Protein AF-A0A1G2BN58-F1 (afdb_monomer_lite)

Organism: NCBI:txid1798549

InterPro domains:
  IPR036866 Ribonuclease Z/Hydroxyacylglutathione hydrolase-like [G3DSA:3.60.15.10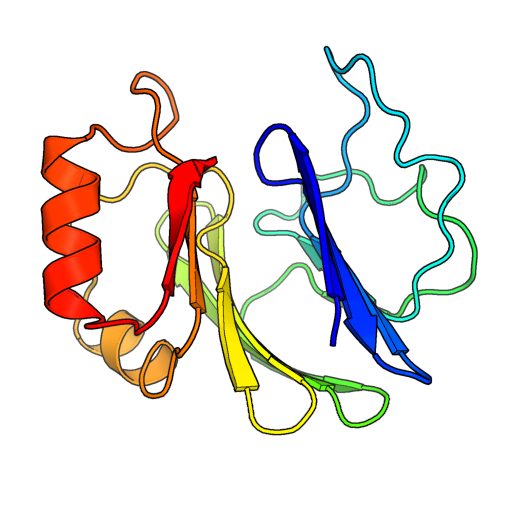] (1-148)
  IPR036866 Ribonuclease Z/Hydroxyacylglutathione hydrolase-like [SSF56281] (1-148)

pLDDT: mean 93.01, std 6.77, range [65.06, 98.75]

Radius of gyration: 13.99 Å; chains: 1; bounding box: 34×32×32 Å

Secondary structure (DSSP, 8-state):
-EEEEEETTEEEEE-SS-EEEES---TT-SS--TT-EEEEEE-SSTTS--TTSEEEEEEE-SSEEEEETTEEEEEEEETTEEEEEEEETTEEEEE-TTS--S---HHHHHHHTTEEEEEE-BSSTTSBPHHHHHHHHHHH--SEEEE-

Sequence (148 aa):
MQISWFGYSAFRIQNDGTTVITDPSDAGMNFSISKHQADIVVCSTSDISTDPIGGKPFIITTPGEYEVKSVFVHGIRSNASTIYLITVDDIGIAFMGHAKFSELSEKQLEVMEGADILLMPVGGGSASSAKDAVRIINQIEPRIVVPS

Structure (mmCIF, N/CA/C/O backbone):
data_AF-A0A1G2BN58-F1
#
_entry.id   AF-A0A1G2BN58-F1
#
loop_
_atom_site.group_PDB
_atom_site.id
_atom_site.type_symbol
_atom_site.label_atom_id
_atom_site.label_alt_id
_atom_site.label_comp_id
_atom_site.label_asym_id
_atom_site.label_entity_id
_atom_site.label_seq_id
_atom_site.pdbx_PDB_ins_code
_atom_site.Cartn_x
_atom_site.Cartn_y
_atom_site.Cartn_z
_atom_site.occupancy
_atom_site.B_iso_or_equiv
_atom_site.auth_seq_id
_atom_site.auth_comp_id
_atom_site.auth_asym_id
_atom_site.auth_atom_id
_atom_site.pdbx_PDB_model_num
ATOM 1 N N . MET A 1 1 ? -14.106 -7.451 5.974 1.00 91.44 1 MET A N 1
ATOM 2 C CA . MET A 1 1 ? -13.161 -6.698 5.122 1.00 91.44 1 MET A CA 1
ATOM 3 C C . MET A 1 1 ? -13.476 -6.873 3.633 1.00 91.44 1 MET A C 1
ATOM 5 O O . MET A 1 1 ? -13.716 -7.992 3.195 1.00 91.44 1 MET A O 1
ATOM 9 N N . GLN A 1 2 ? -13.457 -5.784 2.860 1.00 94.94 2 GLN A N 1
ATOM 10 C CA . GLN A 1 2 ? -13.614 -5.738 1.402 1.00 94.94 2 GLN A CA 1
ATOM 11 C C . GLN A 1 2 ? -12.503 -4.873 0.789 1.00 94.94 2 GLN A C 1
ATOM 13 O O . GLN A 1 2 ? -12.272 -3.756 1.245 1.00 94.94 2 GLN A O 1
ATOM 18 N N . ILE A 1 3 ? -11.864 -5.357 -0.281 1.00 96.12 3 ILE A N 1
ATOM 19 C CA . ILE A 1 3 ? -10.882 -4.596 -1.067 1.00 96.12 3 ILE A CA 1
ATOM 20 C C . ILE A 1 3 ? -11.482 -4.305 -2.446 1.00 96.12 3 ILE A C 1
ATOM 22 O O . ILE A 1 3 ? -11.959 -5.209 -3.128 1.00 96.12 3 ILE A O 1
ATOM 26 N N . SER A 1 4 ? -11.504 -3.034 -2.842 1.00 94.38 4 SER A N 1
ATOM 27 C CA . SER A 1 4 ? -11.930 -2.568 -4.168 1.00 94.38 4 SER A CA 1
ATOM 28 C C . SER A 1 4 ? -10.735 -1.942 -4.877 1.00 94.38 4 SER A C 1
ATOM 30 O O . SER A 1 4 ? -10.076 -1.085 -4.296 1.00 94.38 4 SER A O 1
ATOM 32 N N . TRP A 1 5 ? -10.464 -2.344 -6.116 1.00 93.06 5 TRP A N 1
ATOM 33 C CA . TRP A 1 5 ? -9.404 -1.760 -6.936 1.00 93.06 5 TRP A CA 1
ATOM 34 C C . TRP A 1 5 ? -10.006 -0.764 -7.926 1.00 93.06 5 TRP A C 1
ATOM 36 O O . TRP A 1 5 ? -10.929 -1.114 -8.662 1.00 93.06 5 TRP A O 1
ATOM 46 N N . PHE A 1 6 ? -9.504 0.470 -7.926 1.00 90.88 6 PHE A N 1
ATOM 47 C CA . PHE A 1 6 ? -9.921 1.513 -8.868 1.00 90.88 6 PHE A CA 1
ATOM 48 C C . PHE A 1 6 ? -8.959 1.651 -10.048 1.00 90.88 6 PHE A C 1
ATOM 50 O O . PHE A 1 6 ? -9.341 2.215 -11.071 1.00 90.88 6 PHE A O 1
ATOM 57 N N . GLY A 1 7 ? -7.773 1.047 -9.928 1.00 88.94 7 GLY A N 1
ATOM 58 C CA . GLY A 1 7 ? -6.737 0.976 -10.945 1.00 88.94 7 GLY A CA 1
ATOM 59 C C . GLY A 1 7 ? -5.432 1.650 -10.514 1.00 88.94 7 GLY A C 1
ATOM 60 O O . GLY A 1 7 ? -5.403 2.392 -9.533 1.00 88.94 7 GLY A O 1
ATOM 61 N N . TYR A 1 8 ? -4.329 1.342 -11.204 1.00 90.00 8 TYR A N 1
ATOM 62 C CA . TYR A 1 8 ? -2.973 1.652 -10.724 1.00 90.00 8 TYR A CA 1
ATOM 63 C C . TYR A 1 8 ? -2.806 1.219 -9.253 1.00 90.00 8 TYR A C 1
ATOM 65 O O . TYR A 1 8 ? -3.271 0.148 -8.872 1.00 90.00 8 TYR A O 1
ATOM 73 N N . SER A 1 9 ? -2.201 2.051 -8.405 1.00 92.75 9 SER A N 1
ATOM 74 C CA . SER A 1 9 ? -2.051 1.804 -6.970 1.00 92.75 9 SER A CA 1
ATOM 75 C C . SER A 1 9 ? -3.254 2.260 -6.125 1.00 92.75 9 SER A C 1
ATOM 77 O O . SER A 1 9 ? -3.164 2.264 -4.894 1.00 92.75 9 SER A O 1
ATOM 79 N N . ALA A 1 10 ? -4.387 2.607 -6.751 1.00 94.19 10 ALA A N 1
ATOM 80 C CA . ALA A 1 10 ? -5.573 3.094 -6.058 1.00 94.19 10 ALA A CA 1
ATOM 81 C C . ALA A 1 10 ? -6.491 1.953 -5.595 1.00 94.19 10 ALA A C 1
ATOM 83 O O . ALA A 1 10 ? -7.191 1.310 -6.391 1.00 94.19 10 ALA A O 1
ATOM 84 N N . PHE A 1 11 ? -6.535 1.732 -4.283 1.00 95.69 11 PHE A N 1
ATOM 85 C CA . PHE A 1 11 ? -7.397 0.746 -3.640 1.00 95.69 11 PHE A CA 1
ATOM 86 C C . PHE A 1 11 ? -8.242 1.391 -2.553 1.00 95.69 11 PHE A C 1
ATOM 88 O O . PHE A 1 11 ? -7.822 2.341 -1.901 1.00 95.69 11 PHE A O 1
ATOM 95 N N . ARG A 1 12 ? -9.419 0.819 -2.307 1.00 96.06 12 ARG A N 1
ATOM 96 C CA . ARG A 1 12 ? -10.181 1.040 -1.079 1.00 96.06 12 ARG A CA 1
ATOM 97 C C . ARG A 1 12 ? -10.265 -0.250 -0.293 1.00 96.06 12 ARG A C 1
ATOM 99 O O . ARG A 1 12 ? -10.804 -1.237 -0.791 1.00 96.06 12 ARG A O 1
ATOM 106 N N . ILE A 1 13 ? -9.793 -0.198 0.941 1.00 97.44 13 ILE A N 1
ATOM 107 C CA . ILE A 1 13 ? -9.863 -1.273 1.923 1.00 97.44 13 ILE A CA 1
ATOM 108 C C . ILE A 1 13 ? -10.896 -0.841 2.960 1.00 97.44 13 ILE A C 1
ATOM 110 O O . ILE A 1 13 ? -10.773 0.227 3.556 1.00 97.44 13 ILE A O 1
ATOM 114 N N . GLN A 1 14 ? -11.944 -1.636 3.136 1.00 95.19 14 GLN A N 1
ATOM 115 C CA . GLN A 1 14 ? -13.074 -1.284 3.986 1.00 95.19 14 GLN A CA 1
ATOM 116 C C . GLN A 1 14 ? -13.409 -2.426 4.947 1.00 95.19 14 GLN A C 1
ATOM 118 O O . GLN A 1 14 ? -13.526 -3.583 4.534 1.00 95.19 14 GLN A O 1
ATOM 123 N N . ASN A 1 15 ? -13.607 -2.099 6.219 1.00 92.19 15 ASN A N 1
ATOM 124 C CA . ASN A 1 15 ? -14.307 -2.949 7.180 1.00 92.19 15 ASN A CA 1
ATOM 125 C C . ASN A 1 15 ? -15.601 -2.254 7.647 1.00 92.19 15 ASN A C 1
ATOM 127 O O . ASN A 1 15 ? -15.997 -1.229 7.088 1.00 92.19 15 ASN A O 1
ATOM 131 N N . ASP A 1 16 ? -16.276 -2.816 8.649 1.00 86.00 16 ASP A N 1
ATOM 132 C CA . ASP A 1 16 ? -17.601 -2.358 9.088 1.00 86.00 16 ASP A CA 1
ATOM 133 C C . ASP A 1 16 ? -17.618 -0.922 9.662 1.00 86.00 16 ASP A C 1
ATOM 135 O O . ASP A 1 16 ? -18.697 -0.358 9.848 1.00 86.00 16 ASP A O 1
ATOM 139 N N . GLY A 1 17 ? -16.458 -0.294 9.909 1.00 87.00 17 GLY A N 1
ATOM 140 C CA . GLY A 1 17 ? -16.381 1.049 10.503 1.00 87.00 17 GLY A CA 1
ATOM 141 C C . GLY A 1 17 ? -15.270 1.972 9.992 1.00 87.00 17 GLY A C 1
ATOM 142 O O . GLY A 1 17 ? -15.297 3.160 10.321 1.00 87.00 17 GLY A O 1
ATOM 143 N N . THR A 1 18 ? -14.328 1.464 9.195 1.00 95.25 18 THR A N 1
ATOM 144 C CA . THR A 1 18 ? -13.152 2.205 8.731 1.00 95.25 18 THR A CA 1
ATOM 145 C C . THR A 1 18 ? -12.899 1.959 7.246 1.00 95.25 18 THR A C 1
ATOM 147 O O . THR A 1 18 ? -12.927 0.828 6.756 1.00 95.25 18 THR A O 1
ATOM 150 N N . THR A 1 19 ? -12.627 3.041 6.520 1.00 96.94 19 THR A N 1
ATOM 151 C CA . THR A 1 19 ? -12.252 3.028 5.105 1.00 96.94 19 THR A CA 1
ATOM 152 C C . THR A 1 19 ? -10.855 3.613 4.917 1.00 96.94 19 THR A C 1
ATOM 154 O O . THR A 1 19 ? -10.620 4.785 5.217 1.00 96.94 19 THR A O 1
ATOM 157 N N . VAL A 1 20 ? -9.949 2.807 4.363 1.00 98.00 20 VAL A N 1
ATOM 158 C CA . VAL A 1 20 ? -8.611 3.215 3.921 1.00 98.00 20 VAL A CA 1
ATOM 159 C C . VAL A 1 20 ? -8.614 3.348 2.404 1.00 98.00 20 VAL A C 1
ATOM 161 O O . VAL A 1 20 ? -9.092 2.448 1.712 1.00 98.00 20 VAL A O 1
ATOM 164 N N . ILE A 1 21 ? -8.067 4.442 1.881 1.00 97.56 21 ILE A N 1
ATOM 165 C CA . ILE A 1 21 ? -7.795 4.606 0.450 1.00 97.56 21 ILE A CA 1
ATOM 166 C C . ILE A 1 21 ? -6.291 4.741 0.225 1.00 97.56 21 ILE A C 1
ATOM 168 O O . ILE A 1 21 ? -5.633 5.519 0.910 1.00 97.56 21 ILE A O 1
ATOM 172 N N . THR A 1 22 ? -5.748 3.997 -0.735 1.00 97.38 22 THR A N 1
ATOM 173 C CA . THR A 1 22 ? -4.347 4.114 -1.155 1.00 97.38 22 THR A CA 1
ATOM 174 C C . THR A 1 22 ? -4.234 4.928 -2.439 1.00 97.38 22 THR A C 1
ATOM 176 O O . THR A 1 22 ? -5.139 4.857 -3.266 1.00 97.38 22 THR A O 1
ATOM 179 N N . ASP A 1 23 ? -3.149 5.691 -2.596 1.00 95.06 23 ASP A N 1
ATOM 180 C CA . ASP A 1 23 ? -2.755 6.433 -3.809 1.00 95.06 23 ASP A CA 1
ATOM 181 C C . ASP A 1 23 ? -3.929 6.957 -4.665 1.00 95.06 23 ASP A C 1
ATOM 183 O O . ASP A 1 23 ? -4.109 6.530 -5.811 1.00 95.06 23 ASP A O 1
ATOM 187 N N . PRO A 1 24 ? -4.776 7.854 -4.131 1.00 93.88 24 PRO A N 1
ATOM 188 C CA . PRO A 1 24 ? -5.968 8.286 -4.842 1.00 93.88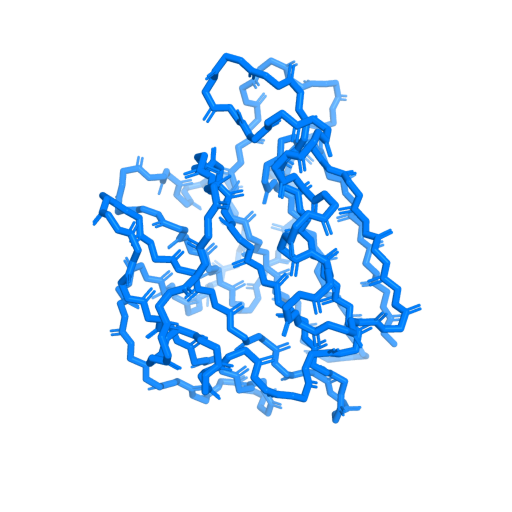 24 PRO A CA 1
ATOM 189 C C . PRO A 1 24 ? -5.630 8.973 -6.172 1.00 93.88 24 PRO A C 1
ATOM 191 O O . PRO A 1 24 ? -4.886 9.949 -6.218 1.00 93.88 24 PRO A O 1
ATOM 194 N N . SER A 1 25 ? -6.210 8.474 -7.266 1.00 85.06 25 SER A N 1
ATOM 195 C CA . SER A 1 25 ? -6.060 9.057 -8.600 1.00 85.06 25 SER A CA 1
ATOM 196 C C . SER A 1 25 ? -7.263 8.729 -9.483 1.00 85.06 25 SER A C 1
ATOM 198 O O . SER A 1 25 ? -7.705 7.586 -9.540 1.00 85.06 25 SER A O 1
ATOM 200 N N . ASP A 1 26 ? -7.760 9.737 -10.203 1.00 75.25 26 ASP A N 1
ATOM 201 C CA . ASP A 1 26 ? -8.759 9.584 -11.273 1.00 75.25 26 ASP A CA 1
ATOM 202 C C . ASP A 1 26 ? -8.109 9.586 -12.675 1.00 75.25 26 ASP A C 1
ATOM 204 O O . ASP A 1 26 ? -8.786 9.437 -13.696 1.00 75.25 26 ASP A O 1
ATOM 208 N N . ALA A 1 27 ? -6.790 9.801 -12.763 1.00 69.06 27 ALA A N 1
ATOM 209 C CA . ALA A 1 27 ? -6.117 10.053 -14.031 1.00 69.06 27 ALA A CA 1
ATOM 210 C C . ALA A 1 27 ? -6.121 8.809 -14.934 1.00 69.06 27 ALA A C 1
ATOM 212 O O . ALA A 1 27 ? -5.517 7.791 -14.613 1.00 69.06 27 ALA A O 1
ATOM 213 N N . GLY A 1 28 ? -6.777 8.909 -16.097 1.00 65.06 28 GLY A N 1
ATOM 214 C CA . GLY A 1 28 ? -6.810 7.836 -17.099 1.00 65.06 28 GLY A CA 1
ATOM 215 C C . GLY A 1 28 ? -7.717 6.650 -16.747 1.00 65.06 28 GLY A C 1
ATOM 216 O O . GLY A 1 28 ? -7.603 5.602 -17.380 1.00 65.06 28 GLY A O 1
ATOM 217 N N . MET A 1 29 ? -8.608 6.800 -15.758 1.00 68.81 29 MET A N 1
ATOM 218 C CA . MET A 1 29 ? -9.439 5.716 -15.224 1.00 68.81 29 MET A CA 1
ATOM 219 C C . MET A 1 29 ? -10.908 5.859 -15.658 1.00 68.81 29 MET A C 1
ATOM 221 O O . MET A 1 29 ? -11.445 6.962 -15.722 1.00 68.81 29 MET A O 1
ATOM 225 N N . ASN A 1 30 ? -11.593 4.734 -15.903 1.00 68.50 30 ASN A N 1
ATOM 226 C CA . ASN A 1 30 ? -13.053 4.706 -16.121 1.00 68.50 30 ASN A CA 1
ATOM 227 C C . ASN A 1 30 ? -13.855 4.655 -14.804 1.00 68.50 30 ASN A C 1
ATOM 229 O O . ASN A 1 30 ? -15.086 4.702 -14.824 1.00 68.50 30 ASN A O 1
ATOM 233 N N . PHE A 1 31 ? -13.166 4.534 -13.668 1.00 72.81 31 PHE A N 1
ATOM 234 C CA . PHE A 1 31 ? -13.741 4.499 -12.328 1.00 72.81 31 PHE A CA 1
ATOM 235 C C . PHE A 1 31 ? -13.304 5.751 -11.568 1.00 72.81 31 PHE A C 1
ATOM 237 O O . PHE A 1 31 ? -12.151 6.154 -11.665 1.00 72.81 31 PHE A O 1
ATOM 244 N N . SER A 1 32 ? -14.237 6.375 -10.847 1.00 80.56 32 SER A N 1
ATOM 245 C CA . SER A 1 32 ? -14.010 7.638 -10.136 1.00 80.56 32 SER A CA 1
ATOM 246 C C . SER A 1 32 ? -13.832 7.365 -8.648 1.00 80.56 32 SER A C 1
ATOM 248 O O . SER A 1 32 ? -14.745 6.854 -7.994 1.00 80.56 32 SER A O 1
ATOM 250 N N . ILE A 1 33 ? -12.666 7.733 -8.118 1.00 84.44 33 ILE A N 1
ATOM 251 C CA . ILE A 1 33 ? -12.365 7.703 -6.690 1.00 84.44 33 ILE A CA 1
ATOM 252 C C . ILE A 1 33 ? -12.966 8.908 -5.958 1.00 84.44 33 ILE A C 1
ATOM 254 O O . ILE A 1 33 ? -13.302 8.817 -4.778 1.00 84.44 33 ILE A O 1
ATOM 258 N N . SER A 1 34 ? -13.200 10.000 -6.694 1.00 75.62 34 SER A N 1
ATOM 259 C CA . SER A 1 34 ? -13.653 11.320 -6.227 1.00 75.62 34 SER A CA 1
ATOM 260 C C . SER A 1 34 ? -15.013 11.380 -5.508 1.00 75.62 34 SER A C 1
ATOM 262 O O . SER A 1 34 ? -15.474 12.444 -5.095 1.00 75.62 34 SER A O 1
ATOM 264 N N . LYS A 1 35 ? -15.698 10.245 -5.354 1.00 77.81 35 LYS A N 1
ATOM 265 C CA . LYS A 1 35 ? -16.997 10.138 -4.667 1.00 77.81 35 LYS A CA 1
ATOM 266 C C . LYS A 1 35 ? -16.920 9.352 -3.365 1.00 77.81 35 LYS A C 1
ATOM 268 O O . LYS A 1 35 ? -17.922 9.243 -2.658 1.00 77.81 35 LYS A O 1
ATOM 273 N N . HIS A 1 36 ? -15.760 8.782 -3.055 1.00 88.75 36 HIS A N 1
ATOM 274 C CA . HIS A 1 36 ? -15.585 7.954 -1.878 1.00 88.75 36 HIS A CA 1
ATOM 275 C C . HIS A 1 36 ? -15.105 8.788 -0.694 1.00 88.75 36 HIS A C 1
ATOM 277 O O . HIS A 1 36 ? -14.214 9.626 -0.813 1.00 88.75 36 HIS A O 1
ATOM 283 N N . GLN A 1 37 ? -15.734 8.553 0.455 1.00 93.50 37 GLN A N 1
ATOM 284 C CA . GLN A 1 37 ? -15.253 9.062 1.730 1.00 93.50 37 GLN A CA 1
ATOM 285 C C . GLN A 1 37 ? -14.227 8.083 2.292 1.00 93.50 37 GLN A C 1
ATOM 287 O O . GLN A 1 37 ? -14.403 6.869 2.155 1.00 93.50 37 GLN A O 1
ATOM 292 N N . ALA A 1 38 ? -13.187 8.610 2.927 1.00 96.44 38 ALA A N 1
ATOM 293 C CA . ALA A 1 38 ? -12.202 7.806 3.633 1.00 96.44 38 ALA A CA 1
ATOM 294 C C . ALA A 1 38 ? -11.969 8.337 5.043 1.00 96.44 38 ALA A C 1
ATOM 296 O O . ALA A 1 38 ? -12.103 9.532 5.321 1.00 96.44 38 ALA A O 1
ATOM 297 N N . ASP A 1 39 ? -11.571 7.423 5.914 1.00 96.94 39 ASP A N 1
ATOM 298 C CA . ASP A 1 39 ? -11.079 7.734 7.247 1.00 96.94 39 ASP A CA 1
ATOM 299 C C . ASP A 1 39 ? -9.561 7.883 7.250 1.00 96.94 39 ASP A C 1
ATOM 301 O O . ASP A 1 39 ? -9.018 8.661 8.031 1.00 96.94 39 ASP A O 1
ATOM 305 N N . ILE A 1 40 ? -8.884 7.141 6.371 1.00 98.25 40 ILE A N 1
ATOM 306 C CA . ILE A 1 40 ? -7.430 7.124 6.235 1.00 98.25 40 ILE A CA 1
ATOM 307 C C . ILE A 1 40 ? -7.088 7.164 4.749 1.00 98.25 40 ILE A C 1
ATOM 309 O O . ILE A 1 40 ? -7.675 6.433 3.949 1.00 98.25 40 ILE A O 1
ATOM 313 N N . VAL A 1 41 ? -6.122 8.001 4.382 1.00 98.06 41 VAL A N 1
ATOM 314 C CA . VAL A 1 41 ? -5.512 7.991 3.052 1.00 98.06 41 VAL A CA 1
ATOM 315 C C . VAL A 1 41 ? -4.027 7.692 3.200 1.00 98.06 41 VAL A C 1
ATOM 317 O O . VAL A 1 41 ? -3.339 8.376 3.955 1.00 98.06 41 VAL A O 1
ATOM 320 N N . VAL A 1 42 ? -3.541 6.677 2.489 1.00 98.25 42 VAL A N 1
ATOM 321 C CA . VAL A 1 42 ? -2.128 6.280 2.458 1.00 98.25 42 VAL A CA 1
ATOM 322 C C . VAL A 1 42 ? -1.564 6.591 1.078 1.00 98.25 42 VAL A C 1
ATOM 324 O O . VAL A 1 42 ? -2.048 6.064 0.079 1.00 98.25 42 VAL A O 1
ATOM 327 N N . CYS A 1 43 ? -0.531 7.425 1.018 1.00 97.31 43 CYS A N 1
ATOM 328 C CA . CYS A 1 43 ? 0.147 7.778 -0.222 1.00 97.31 43 CYS A CA 1
ATOM 329 C C . CYS A 1 43 ? 1.575 7.229 -0.220 1.00 97.31 43 CYS A C 1
ATOM 331 O O . CYS A 1 43 ? 2.378 7.551 0.656 1.00 97.31 43 CYS A O 1
ATOM 333 N N . SER A 1 44 ? 1.916 6.449 -1.243 1.00 95.19 44 SER A N 1
ATOM 334 C CA . SER A 1 44 ? 3.262 5.928 -1.485 1.00 95.19 44 SER A CA 1
ATOM 335 C C . SER A 1 44 ? 4.279 7.036 -1.771 1.00 95.19 44 SER A C 1
ATOM 337 O O . SER A 1 44 ? 5.476 6.848 -1.545 1.00 95.19 44 SER A O 1
ATOM 339 N N . THR A 1 45 ? 3.829 8.211 -2.214 1.00 92.81 45 THR A N 1
ATOM 340 C CA . THR A 1 45 ? 4.652 9.410 -2.401 1.00 92.81 45 THR A CA 1
ATOM 341 C C . THR A 1 45 ? 3.888 10.681 -2.016 1.00 92.81 45 THR A C 1
ATOM 343 O O . THR A 1 45 ? 2.659 10.716 -1.984 1.00 92.81 45 THR A O 1
ATOM 346 N N . SER A 1 46 ? 4.617 11.754 -1.697 1.00 87.56 46 SER A N 1
ATOM 347 C CA . SER A 1 46 ? 4.034 13.017 -1.214 1.00 87.56 46 SER A CA 1
ATOM 348 C C . SER A 1 46 ? 3.378 13.880 -2.300 1.00 87.56 46 SER A C 1
ATOM 350 O O . SER A 1 46 ? 2.732 14.869 -1.976 1.00 87.56 46 SER A O 1
ATOM 352 N N . ASP A 1 47 ? 3.593 13.562 -3.574 1.00 87.94 47 ASP A N 1
ATOM 353 C CA . ASP A 1 47 ? 3.065 14.275 -4.743 1.00 87.94 47 ASP A CA 1
ATOM 354 C C . ASP A 1 47 ? 1.673 13.790 -5.182 1.00 87.94 47 ASP A C 1
ATOM 356 O O . ASP A 1 47 ? 1.057 14.396 -6.060 1.00 87.94 47 ASP A O 1
ATOM 360 N N . ILE A 1 48 ? 1.143 12.742 -4.548 1.00 90.06 48 ILE A N 1
ATOM 361 C CA . ILE A 1 48 ? -0.211 12.251 -4.808 1.00 90.06 48 ILE A CA 1
ATOM 362 C C . ILE A 1 48 ? -1.234 13.202 -4.175 1.00 90.06 48 ILE A C 1
ATOM 364 O O . ILE A 1 48 ? -1.257 13.393 -2.957 1.00 90.06 48 ILE A O 1
ATOM 368 N N . SER A 1 49 ? -2.100 13.792 -5.008 1.00 89.69 49 SER A N 1
ATOM 369 C CA . SER A 1 49 ? -3.189 14.658 -4.539 1.00 89.69 49 SER A CA 1
ATOM 370 C C . SER A 1 49 ? -4.254 13.843 -3.811 1.00 89.69 49 SER A C 1
ATOM 372 O O . SER A 1 49 ? -4.731 12.827 -4.307 1.00 89.69 49 SER A O 1
ATOM 374 N N . THR A 1 50 ? -4.663 14.332 -2.644 1.00 91.12 50 THR A N 1
ATOM 375 C CA . THR A 1 50 ? -5.730 13.736 -1.827 1.00 91.12 50 THR A CA 1
ATOM 376 C C . THR A 1 50 ? -7.051 14.499 -1.930 1.00 91.12 50 THR A C 1
ATOM 378 O O . THR A 1 50 ? -8.063 14.023 -1.421 1.00 91.12 50 THR A O 1
ATOM 381 N N . ASP A 1 51 ? -7.069 15.625 -2.656 1.00 89.00 51 ASP A N 1
ATOM 382 C CA . ASP A 1 51 ? -8.246 16.476 -2.878 1.00 89.00 51 ASP A CA 1
ATOM 383 C C . ASP A 1 51 ? -9.472 15.736 -3.442 1.00 89.00 51 ASP A C 1
ATOM 385 O O . ASP A 1 51 ? -10.593 16.118 -3.099 1.00 89.00 51 ASP A O 1
ATOM 389 N N . PRO A 1 52 ? -9.322 14.686 -4.283 1.00 86.75 52 PRO A N 1
ATOM 390 C CA . PRO A 1 52 ? -10.474 13.923 -4.754 1.00 86.75 52 PRO A CA 1
ATOM 391 C C . PRO A 1 52 ? -11.240 13.224 -3.623 1.00 86.75 52 PRO A C 1
ATOM 393 O O . PRO A 1 52 ? -12.425 12.940 -3.773 1.00 86.75 52 PRO A O 1
ATOM 396 N N . ILE A 1 53 ? -10.596 12.915 -2.496 1.00 92.50 53 ILE A N 1
ATOM 397 C CA . ILE A 1 53 ? -11.196 12.088 -1.449 1.00 92.50 53 ILE A CA 1
ATOM 398 C C . ILE A 1 53 ? -12.083 12.922 -0.529 1.00 92.50 53 ILE A C 1
ATOM 400 O O . ILE A 1 53 ? -11.666 13.914 0.066 1.00 92.50 53 ILE A O 1
ATOM 404 N N . GLY A 1 54 ? -13.334 12.486 -0.384 1.00 89.38 54 GLY A N 1
ATOM 405 C CA . GLY A 1 54 ? -14.292 13.121 0.509 1.00 89.38 54 GLY A CA 1
ATOM 406 C C . GLY A 1 54 ? -14.046 12.786 1.984 1.00 89.38 54 GLY A C 1
ATOM 407 O O . GLY A 1 54 ? -13.395 11.802 2.335 1.00 89.38 54 GLY A O 1
ATOM 408 N N . GLY A 1 55 ? -14.662 13.569 2.869 1.00 88.69 55 GLY A N 1
ATOM 409 C CA . GLY A 1 55 ? -14.580 13.367 4.317 1.00 88.69 55 GLY A CA 1
ATOM 410 C C . GLY A 1 55 ? -13.473 14.196 4.968 1.00 88.69 55 GLY A C 1
ATOM 411 O O . GLY A 1 55 ? -13.183 15.310 4.537 1.00 88.69 55 GLY A O 1
ATOM 412 N N . LYS A 1 56 ? -12.911 13.680 6.063 1.00 92.88 56 LYS A N 1
ATOM 413 C CA . LYS A 1 56 ? -11.784 14.285 6.793 1.00 92.88 56 LYS A CA 1
ATOM 414 C C . LYS A 1 56 ? -10.764 13.193 7.127 1.00 92.88 56 LYS A C 1
ATOM 416 O O . LYS A 1 56 ? -10.635 12.843 8.302 1.00 92.88 56 LYS A O 1
ATOM 421 N N . PRO A 1 57 ? -10.125 12.595 6.107 1.00 96.50 57 PRO A N 1
ATOM 422 C CA . PRO A 1 57 ? -9.222 11.484 6.334 1.00 96.50 57 PRO A CA 1
ATOM 423 C C . PRO A 1 57 ? -7.979 11.931 7.102 1.00 96.50 57 PRO A C 1
ATOM 425 O O . PRO A 1 57 ? -7.499 13.057 6.950 1.00 96.50 57 PRO A O 1
ATOM 428 N N . PHE A 1 58 ? -7.420 11.017 7.886 1.00 97.81 58 PHE A N 1
ATOM 429 C CA . PHE A 1 58 ? -6.040 11.124 8.331 1.00 97.81 58 PHE A CA 1
ATOM 430 C C . PHE A 1 58 ? -5.118 10.744 7.167 1.00 97.81 58 PHE A C 1
ATOM 432 O O . PHE A 1 58 ? -5.242 9.653 6.610 1.00 97.81 58 PHE A O 1
ATOM 439 N N . ILE A 1 59 ? -4.223 11.648 6.774 1.00 97.75 59 ILE A N 1
ATOM 440 C CA . ILE A 1 59 ? -3.380 11.477 5.586 1.00 97.75 59 ILE A CA 1
ATOM 441 C C . ILE A 1 59 ? -1.978 11.029 6.011 1.00 97.75 59 ILE A C 1
ATOM 443 O O . ILE A 1 59 ? -1.305 11.720 6.776 1.00 97.75 59 ILE A O 1
ATOM 447 N N . ILE A 1 60 ? -1.528 9.897 5.470 1.00 98.25 60 ILE A N 1
ATOM 448 C CA . ILE A 1 60 ? -0.205 9.308 5.685 1.00 98.25 60 ILE A CA 1
ATOM 449 C C . ILE A 1 60 ? 0.579 9.395 4.376 1.00 98.25 60 ILE A C 1
ATOM 451 O O . ILE A 1 60 ? 0.229 8.739 3.401 1.00 98.25 60 ILE A O 1
ATOM 455 N N . THR A 1 61 ? 1.649 10.193 4.350 1.00 96.38 61 THR A N 1
ATOM 456 C CA . THR A 1 61 ? 2.505 10.379 3.156 1.00 96.38 61 THR A CA 1
ATOM 457 C C . THR A 1 61 ? 3.984 10.080 3.401 1.00 96.38 61 THR A C 1
ATOM 459 O O . THR A 1 61 ? 4.812 10.211 2.496 1.00 96.38 61 THR A O 1
ATOM 462 N N . THR A 1 62 ? 4.349 9.703 4.628 1.00 95.94 62 THR A N 1
ATOM 463 C CA . THR A 1 62 ? 5.740 9.478 5.040 1.00 95.94 62 THR A CA 1
ATOM 464 C C . THR A 1 62 ? 5.920 8.101 5.682 1.00 95.94 62 THR A C 1
ATOM 466 O O . THR A 1 62 ? 4.934 7.504 6.119 1.00 95.94 62 THR A O 1
ATOM 469 N N . PRO A 1 63 ? 7.160 7.578 5.744 1.00 97.44 63 PRO A N 1
ATOM 470 C CA . PRO A 1 63 ? 7.485 6.414 6.563 1.00 97.44 63 PRO A CA 1
ATOM 471 C C . PRO A 1 63 ? 7.219 6.669 8.052 1.00 97.44 63 PRO A C 1
ATOM 473 O O . PRO A 1 63 ? 7.323 7.809 8.510 1.00 97.44 63 PRO A O 1
ATOM 476 N N . GLY A 1 64 ? 6.941 5.604 8.799 1.00 97.88 64 GLY A N 1
ATOM 477 C CA . GLY A 1 64 ? 6.634 5.647 10.226 1.00 97.88 64 GLY A CA 1
ATOM 478 C C . GLY A 1 64 ? 5.529 4.671 10.615 1.00 97.88 64 GLY A C 1
ATOM 479 O O . GLY A 1 64 ? 4.960 3.987 9.766 1.00 97.88 64 GLY A O 1
ATOM 480 N N . GLU A 1 65 ? 5.228 4.635 11.906 1.00 98.38 65 GLU A N 1
ATOM 481 C CA . GLU A 1 65 ? 4.144 3.840 12.476 1.00 98.38 65 GLU A CA 1
ATOM 482 C C . GLU A 1 65 ? 2.969 4.752 12.830 1.00 98.38 65 GLU A C 1
ATOM 484 O O . GLU A 1 65 ? 3.144 5.820 13.426 1.00 98.38 65 GLU A O 1
ATOM 489 N N . TYR A 1 66 ? 1.767 4.333 12.451 1.00 98.44 66 TYR A N 1
ATOM 490 C CA . TYR A 1 66 ? 0.531 5.069 12.678 1.00 98.44 66 TYR A CA 1
ATOM 491 C C . TYR A 1 66 ? -0.555 4.113 13.161 1.00 98.44 66 TYR A C 1
ATOM 493 O O . TYR A 1 66 ? -0.659 2.986 12.678 1.00 98.44 66 TYR A O 1
ATOM 501 N N . GLU A 1 67 ? -1.410 4.596 14.058 1.00 97.75 67 GLU A N 1
ATOM 502 C CA . GLU A 1 67 ? -2.629 3.904 14.467 1.00 97.75 67 GLU A CA 1
ATOM 503 C C . GLU A 1 67 ? -3.803 4.877 14.379 1.00 97.75 67 GLU A C 1
ATOM 505 O O . GLU A 1 67 ? -3.821 5.927 15.027 1.00 97.75 67 GLU A O 1
ATOM 510 N N . VAL A 1 68 ? -4.788 4.547 13.545 1.00 96.50 68 VAL A N 1
ATOM 511 C CA . VAL A 1 68 ? -5.980 5.375 13.340 1.00 96.50 68 VAL A CA 1
ATOM 512 C C . VAL A 1 68 ? -7.191 4.464 13.249 1.00 96.50 68 VAL A C 1
ATOM 514 O O . VAL A 1 68 ? -7.242 3.587 12.398 1.00 96.50 68 VAL A O 1
ATOM 517 N N . LYS A 1 69 ? -8.190 4.666 14.116 1.00 94.19 69 LYS A N 1
ATOM 518 C CA . LYS A 1 69 ? -9.428 3.858 14.135 1.00 94.19 69 LYS A CA 1
ATOM 519 C C . LYS A 1 69 ? -9.168 2.340 14.087 1.00 94.19 69 LYS A C 1
ATOM 521 O O . LYS A 1 69 ? -9.797 1.629 13.303 1.00 94.19 69 LYS A O 1
ATOM 526 N N . SER A 1 70 ? -8.222 1.873 14.907 1.00 93.50 70 SER A N 1
ATOM 527 C CA . SER A 1 70 ? -7.805 0.463 14.991 1.00 93.50 70 SER A CA 1
ATOM 528 C C . SER A 1 70 ? -7.212 -0.117 13.699 1.00 93.50 70 SER A C 1
ATOM 530 O O . SER A 1 70 ? -7.101 -1.331 13.566 1.00 93.50 70 SER A O 1
ATOM 532 N N . VAL A 1 71 ? -6.819 0.741 12.755 1.00 97.62 71 VAL A N 1
ATOM 533 C CA . VAL A 1 71 ? -5.983 0.377 11.611 1.00 97.62 71 VAL A CA 1
ATOM 534 C C . VAL A 1 71 ? -4.548 0.751 11.939 1.00 97.62 71 VAL A C 1
ATOM 536 O O . VAL A 1 71 ? -4.261 1.920 12.218 1.00 97.62 71 VAL A O 1
ATOM 539 N N . PHE A 1 72 ? -3.659 -0.235 11.873 1.00 98.12 72 PHE A N 1
ATOM 540 C CA . PHE A 1 72 ? -2.223 -0.026 12.014 1.00 98.12 72 PHE A CA 1
ATOM 541 C C . PHE A 1 72 ? -1.602 0.151 10.634 1.00 98.12 72 PHE A C 1
ATOM 543 O O . PHE A 1 72 ? -1.920 -0.586 9.703 1.00 98.12 72 PHE A O 1
ATOM 550 N N . VAL A 1 73 ? -0.721 1.134 10.491 1.00 98.56 73 VAL A N 1
ATOM 551 C CA . VAL A 1 73 ? 0.014 1.386 9.252 1.00 98.56 73 VAL A CA 1
ATOM 552 C C . VAL A 1 73 ? 1.490 1.526 9.590 1.00 98.56 73 VAL A C 1
ATOM 554 O O . VAL A 1 73 ? 1.867 2.454 10.301 1.00 98.56 73 VAL A O 1
ATOM 557 N N . HIS A 1 74 ? 2.324 0.634 9.059 1.00 98.56 74 HIS A N 1
ATOM 558 C CA . HIS A 1 74 ? 3.778 0.710 9.181 1.00 98.56 74 HIS A CA 1
ATOM 559 C C . HIS A 1 74 ? 4.393 0.981 7.807 1.00 98.56 74 HIS A C 1
ATOM 561 O O . HIS A 1 74 ? 4.405 0.123 6.927 1.00 98.56 74 HIS A O 1
ATOM 567 N N . GLY A 1 75 ? 4.876 2.206 7.610 1.00 98.12 75 GLY A N 1
ATOM 568 C CA . GLY A 1 75 ? 5.535 2.650 6.389 1.00 98.12 75 GLY A CA 1
ATOM 569 C C . GLY A 1 75 ? 7.055 2.610 6.479 1.00 98.12 75 GLY A C 1
ATOM 570 O O . GLY A 1 75 ? 7.634 3.178 7.403 1.00 98.12 75 GLY A O 1
ATOM 571 N N . ILE A 1 76 ? 7.714 2.058 5.461 1.00 97.69 76 ILE A N 1
ATOM 572 C CA . ILE A 1 76 ? 9.172 2.108 5.303 1.00 97.69 76 ILE A CA 1
ATOM 573 C C . ILE A 1 76 ? 9.561 2.673 3.937 1.00 97.69 76 ILE A C 1
ATOM 575 O O . ILE A 1 76 ? 8.928 2.419 2.910 1.00 97.69 76 ILE A O 1
ATOM 579 N N . ARG A 1 77 ? 10.633 3.471 3.916 1.00 95.69 77 ARG A N 1
ATOM 580 C CA . ARG A 1 77 ? 11.153 4.062 2.681 1.00 95.69 77 ARG A CA 1
ATOM 581 C C . ARG A 1 77 ? 11.605 2.961 1.712 1.00 95.69 77 ARG A C 1
ATOM 583 O O . ARG A 1 77 ? 12.365 2.065 2.080 1.00 95.69 77 ARG A O 1
ATOM 590 N N . SER A 1 78 ? 11.205 3.081 0.451 1.00 91.75 78 SER A N 1
ATOM 591 C CA . SER A 1 78 ? 11.740 2.295 -0.659 1.00 91.75 78 SER A CA 1
ATOM 592 C C . SER A 1 78 ? 12.046 3.200 -1.844 1.00 91.75 78 SER A C 1
ATOM 594 O O . SER A 1 78 ? 11.143 3.699 -2.523 1.00 91.75 78 SER A O 1
ATOM 596 N N . ASN A 1 79 ? 13.338 3.420 -2.096 1.00 84.38 79 ASN A N 1
ATOM 597 C CA . ASN A 1 79 ? 13.822 4.356 -3.109 1.00 84.38 79 ASN A CA 1
ATOM 598 C C . ASN A 1 79 ? 13.163 5.744 -2.949 1.00 84.38 79 ASN A C 1
ATOM 600 O O . ASN A 1 79 ? 13.273 6.372 -1.894 1.00 84.38 79 ASN A O 1
ATOM 604 N N . ALA A 1 80 ? 12.471 6.221 -3.987 1.00 84.31 80 ALA A N 1
ATOM 605 C CA . ALA A 1 80 ? 11.751 7.493 -3.995 1.00 84.31 80 ALA A CA 1
ATOM 606 C C . ALA A 1 80 ? 10.325 7.411 -3.410 1.00 84.31 80 ALA A C 1
ATOM 608 O O . ALA A 1 80 ? 9.671 8.444 -3.278 1.00 84.31 80 ALA A O 1
ATOM 609 N N . SER A 1 81 ? 9.870 6.227 -2.993 1.00 92.62 81 SER A N 1
ATOM 610 C CA . SER A 1 81 ? 8.522 5.956 -2.469 1.00 92.62 81 SER A CA 1
ATOM 611 C C . SER A 1 81 ? 8.544 5.413 -1.035 1.00 92.62 81 SER A C 1
ATOM 613 O O . SER A 1 81 ? 9.611 5.247 -0.437 1.00 92.62 81 SER A O 1
ATOM 615 N N . THR A 1 82 ? 7.371 5.165 -0.471 1.00 96.50 82 THR A N 1
ATOM 616 C CA . THR A 1 82 ? 7.147 4.472 0.797 1.00 96.50 82 THR A CA 1
ATOM 617 C C . THR A 1 82 ? 6.242 3.277 0.521 1.00 96.50 82 THR A C 1
ATOM 619 O O . THR A 1 82 ? 5.235 3.416 -0.173 1.00 96.50 82 THR A O 1
ATOM 622 N N . ILE A 1 83 ? 6.616 2.112 1.045 1.00 97.69 83 ILE A N 1
ATOM 623 C CA . ILE A 1 83 ? 5.758 0.922 1.073 1.00 97.69 83 ILE A CA 1
ATOM 624 C C . ILE A 1 83 ? 5.175 0.772 2.469 1.00 97.69 83 ILE A C 1
ATOM 626 O O . ILE A 1 83 ? 5.806 1.198 3.439 1.00 97.69 83 ILE A O 1
ATOM 630 N N . TYR A 1 84 ? 3.992 0.179 2.567 1.00 98.56 84 TYR A N 1
ATOM 631 C CA . TYR A 1 84 ? 3.235 0.132 3.812 1.00 98.56 84 TYR A CA 1
ATOM 632 C C . TYR A 1 84 ? 2.725 -1.274 4.098 1.00 98.56 84 TYR A C 1
ATOM 634 O O . TYR A 1 84 ? 2.177 -1.914 3.206 1.00 98.56 84 TYR A O 1
ATOM 642 N N . LEU A 1 85 ? 2.841 -1.722 5.345 1.00 98.69 85 LEU A N 1
ATOM 643 C CA . LEU A 1 85 ? 2.006 -2.793 5.878 1.00 98.69 85 LEU A CA 1
ATOM 644 C C . LEU A 1 85 ? 0.795 -2.144 6.556 1.00 98.69 85 LEU A C 1
ATOM 646 O O . LEU A 1 85 ? 0.952 -1.373 7.503 1.00 98.69 85 LEU A O 1
ATOM 650 N N . ILE A 1 86 ? -0.400 -2.406 6.031 1.00 98.62 86 ILE A N 1
ATOM 651 C CA . ILE A 1 86 ? -1.676 -1.892 6.538 1.00 98.62 86 ILE A CA 1
ATOM 652 C C . ILE A 1 86 ? -2.415 -3.060 7.186 1.00 98.62 86 ILE A C 1
ATOM 654 O O . ILE A 1 86 ? -2.810 -3.991 6.488 1.00 98.62 86 ILE A O 1
ATOM 658 N N . THR A 1 87 ? -2.637 -3.008 8.494 1.00 98.12 87 THR A N 1
ATOM 659 C CA . THR A 1 87 ? -3.329 -4.065 9.237 1.00 98.12 87 THR A CA 1
ATOM 660 C C . THR A 1 87 ? -4.737 -3.617 9.598 1.00 98.12 87 THR A C 1
ATOM 662 O O . THR A 1 87 ? -4.920 -2.634 10.321 1.00 98.12 87 THR A O 1
ATOM 665 N N . VAL A 1 88 ? -5.735 -4.348 9.095 1.00 96.69 88 VAL A N 1
ATOM 666 C CA . VAL A 1 88 ? -7.166 -4.136 9.365 1.00 96.69 88 VAL A CA 1
ATOM 667 C C . VAL A 1 88 ? -7.770 -5.470 9.790 1.00 96.69 88 VAL A C 1
ATOM 669 O O . VAL A 1 88 ? -7.615 -6.452 9.073 1.00 96.69 88 VAL A O 1
ATOM 672 N N . ASP A 1 89 ? -8.473 -5.513 10.924 1.00 93.94 89 ASP A N 1
ATOM 673 C CA . ASP A 1 89 ? -9.086 -6.740 11.468 1.00 93.94 89 ASP A CA 1
ATOM 674 C C . ASP A 1 89 ? -8.090 -7.920 11.572 1.00 93.94 89 ASP A C 1
ATOM 676 O O . ASP A 1 89 ? -8.402 -9.037 11.163 1.00 93.94 89 ASP A O 1
ATOM 680 N N . ASP A 1 90 ? -6.873 -7.655 12.065 1.00 94.56 90 ASP A N 1
ATOM 681 C CA . ASP A 1 90 ? -5.751 -8.610 12.161 1.00 94.56 90 ASP A CA 1
ATOM 682 C C . ASP A 1 90 ? -5.265 -9.197 10.819 1.00 94.56 90 ASP A C 1
ATOM 684 O O . ASP A 1 90 ? -4.484 -10.146 10.810 1.00 94.56 90 ASP A O 1
ATOM 688 N N . ILE A 1 91 ? -5.687 -8.629 9.683 1.00 97.50 91 ILE A N 1
ATOM 689 C CA . ILE A 1 91 ? -5.229 -9.027 8.347 1.00 97.50 91 ILE A CA 1
ATOM 690 C C . ILE A 1 91 ? -4.201 -8.017 7.840 1.00 97.50 91 ILE A C 1
ATOM 692 O O . ILE A 1 91 ? -4.510 -6.831 7.688 1.00 97.50 91 ILE A O 1
ATOM 696 N N . GLY A 1 92 ? -2.989 -8.495 7.549 1.00 98.38 92 GLY A N 1
ATOM 697 C CA . GLY A 1 92 ? -1.889 -7.674 7.043 1.00 98.38 92 GLY A CA 1
ATOM 698 C C . GLY A 1 92 ? -1.953 -7.477 5.527 1.00 98.38 92 GLY A C 1
ATOM 699 O O . GLY A 1 92 ? -1.998 -8.442 4.762 1.00 98.38 92 GLY A O 1
ATOM 700 N N . ILE A 1 93 ? -1.925 -6.227 5.068 1.00 98.75 93 ILE A N 1
ATOM 701 C CA . ILE A 1 93 ? -1.957 -5.862 3.646 1.00 98.75 93 ILE A CA 1
ATOM 702 C C . ILE A 1 93 ? -0.671 -5.117 3.288 1.00 98.75 93 ILE A C 1
ATOM 704 O O . ILE A 1 93 ? -0.500 -3.950 3.640 1.00 98.75 93 ILE A O 1
ATOM 708 N N . ALA A 1 94 ? 0.225 -5.779 2.560 1.00 98.50 94 ALA A N 1
ATOM 709 C CA . ALA A 1 94 ? 1.426 -5.169 2.006 1.00 98.50 94 ALA A CA 1
ATOM 710 C C . ALA A 1 94 ? 1.068 -4.348 0.759 1.00 98.50 94 ALA A C 1
ATOM 712 O O . ALA A 1 94 ? 0.739 -4.887 -0.301 1.00 98.50 94 ALA A O 1
ATOM 713 N N . PHE A 1 95 ? 1.132 -3.027 0.890 1.00 98.31 95 PHE A N 1
ATOM 714 C CA . PHE A 1 95 ? 0.923 -2.066 -0.180 1.00 98.31 95 PHE A CA 1
ATOM 715 C C . PHE A 1 95 ? 2.262 -1.561 -0.724 1.00 98.31 95 PHE A C 1
ATOM 717 O O . PHE A 1 95 ? 2.985 -0.808 -0.066 1.00 98.31 95 PHE A O 1
ATOM 724 N N . MET A 1 96 ? 2.570 -1.950 -1.962 1.00 96.31 96 MET A N 1
ATOM 725 C CA . MET A 1 96 ? 3.856 -1.656 -2.599 1.00 96.31 96 MET A CA 1
ATOM 726 C C . MET A 1 96 ? 3.875 -0.322 -3.371 1.00 96.31 96 MET A C 1
ATOM 728 O O . MET A 1 96 ? 4.898 0.037 -3.953 1.00 96.31 96 MET A O 1
ATOM 732 N N . GLY A 1 97 ? 2.773 0.437 -3.394 1.00 93.62 97 GLY A N 1
ATOM 733 C CA . GLY A 1 97 ? 2.686 1.684 -4.158 1.00 93.62 97 GLY A CA 1
ATOM 734 C C . GLY A 1 97 ? 2.748 1.463 -5.671 1.00 93.62 97 GLY A C 1
ATOM 735 O O . GLY A 1 97 ? 2.292 0.444 -6.187 1.00 93.62 97 GLY A O 1
ATOM 736 N N . HIS A 1 98 ? 3.321 2.429 -6.390 1.00 87.31 98 HIS A N 1
ATOM 737 C CA . HIS A 1 98 ? 3.438 2.412 -7.855 1.00 87.31 98 HIS A CA 1
ATOM 738 C C . HIS A 1 98 ? 4.866 2.153 -8.366 1.00 87.31 98 HIS A C 1
ATOM 740 O O . HIS A 1 98 ? 5.104 2.140 -9.575 1.00 87.31 98 HIS A O 1
ATOM 746 N N . ALA A 1 99 ? 5.836 2.003 -7.461 1.00 86.25 99 ALA A N 1
ATOM 747 C CA . ALA A 1 99 ? 7.242 1.908 -7.822 1.00 86.25 99 ALA A CA 1
ATOM 748 C C . ALA A 1 99 ? 7.620 0.519 -8.362 1.00 86.25 99 ALA A C 1
ATOM 750 O O . ALA A 1 99 ? 6.957 -0.493 -8.127 1.00 86.25 99 ALA A O 1
ATOM 751 N N . LYS A 1 100 ? 8.749 0.468 -9.072 1.00 88.88 100 LYS A N 1
ATOM 752 C CA . LYS A 1 100 ? 9.387 -0.785 -9.470 1.00 88.88 100 LYS A CA 1
ATOM 753 C C . LYS A 1 100 ? 10.205 -1.363 -8.318 1.00 88.88 100 LYS A C 1
ATOM 755 O O . LYS A 1 100 ? 11.042 -0.677 -7.734 1.00 88.88 100 LYS A O 1
ATOM 760 N N . PHE A 1 101 ? 10.048 -2.663 -8.102 1.00 88.50 101 PHE A N 1
ATOM 761 C CA . PHE A 1 101 ? 10.832 -3.451 -7.162 1.00 88.50 101 PHE A CA 1
ATOM 762 C C . PHE A 1 101 ? 11.520 -4.572 -7.925 1.00 88.50 101 PHE A C 1
ATOM 764 O O . PHE A 1 101 ? 10.906 -5.188 -8.789 1.00 88.50 101 PHE A O 1
ATOM 771 N N . SER A 1 102 ? 12.791 -4.827 -7.628 1.00 86.62 102 SER A N 1
ATOM 772 C CA . SER A 1 102 ? 13.494 -6.043 -8.063 1.00 86.62 102 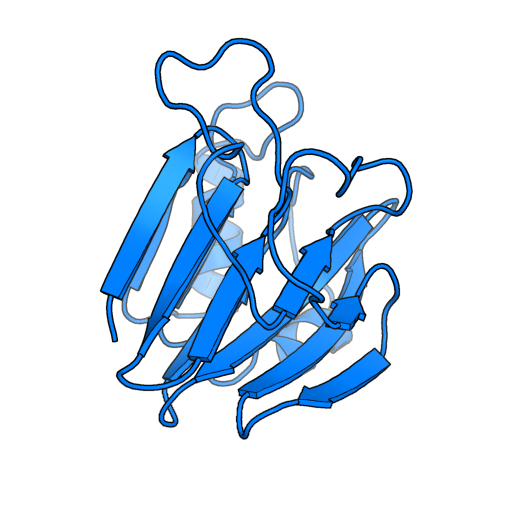SER A CA 1
ATOM 773 C C . SER A 1 102 ? 13.800 -6.981 -6.900 1.00 86.62 102 SER A C 1
ATOM 775 O O . SER A 1 102 ? 13.961 -8.179 -7.124 1.00 86.62 102 SER A O 1
ATOM 777 N N . GLU A 1 103 ? 13.895 -6.420 -5.694 1.00 93.69 103 GLU A N 1
ATOM 778 C CA . GLU A 1 103 ? 14.203 -7.096 -4.438 1.00 93.69 103 GLU A CA 1
ATOM 779 C C . GLU A 1 103 ? 13.849 -6.164 -3.267 1.00 93.69 103 GLU A C 1
ATOM 781 O O . GLU A 1 103 ? 13.899 -4.938 -3.427 1.00 93.69 103 GLU A O 1
ATOM 786 N N . LEU A 1 104 ? 13.505 -6.731 -2.110 1.00 95.25 104 LEU A N 1
ATOM 787 C CA . LEU A 1 104 ? 13.409 -6.007 -0.842 1.00 95.25 104 LEU A CA 1
ATOM 788 C C . LEU A 1 104 ? 14.667 -6.197 0.005 1.00 95.25 104 LEU A C 1
ATOM 790 O O . LEU A 1 104 ? 15.219 -7.293 0.085 1.00 95.25 104 LEU A O 1
ATOM 794 N N . SER A 1 105 ? 15.094 -5.122 0.667 1.00 96.38 105 SER A N 1
ATOM 795 C CA . SER A 1 105 ? 16.118 -5.193 1.717 1.00 96.38 105 SER A CA 1
ATOM 796 C C . SER A 1 105 ? 15.593 -5.912 2.963 1.00 96.38 105 SER A C 1
ATOM 798 O O . SER A 1 105 ? 14.388 -5.938 3.196 1.00 96.38 105 SER A O 1
ATOM 800 N N . GLU A 1 106 ? 16.491 -6.410 3.816 1.00 97.12 106 GLU A N 1
ATOM 801 C CA . GLU A 1 106 ? 16.123 -7.083 5.075 1.00 97.12 106 GLU A CA 1
ATOM 802 C C . GLU A 1 106 ? 15.182 -6.236 5.944 1.00 97.12 106 GLU A C 1
ATOM 804 O O . GLU A 1 106 ? 14.162 -6.729 6.406 1.00 97.12 106 GLU A O 1
ATOM 809 N N . LYS A 1 107 ? 15.453 -4.931 6.073 1.00 97.06 107 LYS A N 1
ATOM 810 C CA . LYS A 1 107 ? 14.594 -4.010 6.838 1.00 97.06 107 LYS A CA 1
ATOM 811 C C . LYS A 1 107 ? 13.203 -3.849 6.235 1.00 97.06 107 LYS A C 1
ATOM 813 O O . LYS A 1 107 ? 12.235 -3.641 6.950 1.00 97.06 107 LYS A O 1
ATOM 818 N N . GLN A 1 108 ? 13.107 -3.874 4.907 1.00 97.44 108 GLN A N 1
ATOM 819 C CA . GLN A 1 108 ? 11.812 -3.806 4.235 1.00 97.44 108 GLN A CA 1
ATOM 820 C C . GLN A 1 108 ? 11.044 -5.109 4.426 1.00 97.44 108 GLN A C 1
ATOM 822 O O . GLN A 1 108 ? 9.844 -5.054 4.643 1.00 97.44 108 GLN A O 1
ATOM 827 N N . LEU A 1 109 ? 11.728 -6.254 4.386 1.00 97.19 109 LEU A N 1
ATOM 828 C CA . LEU A 1 109 ? 11.110 -7.551 4.651 1.00 97.19 109 LEU A CA 1
ATOM 829 C C . LEU A 1 109 ? 10.602 -7.672 6.083 1.00 97.19 109 LEU A C 1
ATOM 831 O O . LEU A 1 109 ? 9.483 -8.125 6.265 1.00 97.19 109 LEU A O 1
ATOM 835 N N . GLU A 1 110 ? 11.368 -7.196 7.062 1.00 97.56 110 GLU A N 1
ATOM 836 C CA . GLU A 1 110 ? 10.948 -7.143 8.467 1.00 97.56 110 GLU A CA 1
ATOM 837 C C . GLU A 1 110 ? 9.638 -6.356 8.634 1.00 97.56 110 GLU A C 1
ATOM 839 O O . GLU A 1 110 ? 8.712 -6.815 9.291 1.00 97.56 110 GLU A O 1
ATOM 844 N N . VAL A 1 111 ? 9.502 -5.204 7.967 1.00 97.50 111 VAL A N 1
ATOM 845 C CA . VAL A 1 111 ? 8.256 -4.416 8.014 1.00 97.50 111 VAL A CA 1
ATOM 846 C C . VAL A 1 111 ? 7.102 -5.090 7.266 1.00 97.50 111 VAL A C 1
ATOM 848 O O . VAL A 1 111 ? 5.948 -4.875 7.620 1.00 97.50 111 VAL A O 1
ATOM 851 N N . MET A 1 112 ? 7.382 -5.880 6.226 1.00 97.50 112 MET A N 1
ATOM 852 C CA . MET A 1 112 ? 6.356 -6.621 5.476 1.00 97.50 112 MET A CA 1
ATOM 853 C C . MET A 1 112 ? 6.008 -7.977 6.116 1.00 97.50 112 MET A C 1
ATOM 855 O O . MET A 1 112 ? 5.153 -8.690 5.585 1.00 97.50 112 MET A O 1
ATOM 859 N N . GLU A 1 113 ? 6.654 -8.357 7.222 1.00 94.38 113 GLU A N 1
ATOM 860 C CA . GLU A 1 113 ? 6.371 -9.606 7.925 1.00 94.38 113 GLU A CA 1
ATOM 861 C C . GLU A 1 113 ? 4.910 -9.635 8.402 1.00 94.38 113 GLU A C 1
ATOM 863 O O . GLU A 1 113 ? 4.376 -8.653 8.916 1.00 94.38 113 GLU A O 1
ATOM 868 N N . GLY A 1 114 ? 4.234 -10.770 8.202 1.00 91.69 114 GLY A N 1
ATOM 869 C CA . GLY A 1 114 ? 2.813 -10.914 8.532 1.00 91.69 114 GLY A CA 1
ATOM 870 C C . GLY A 1 114 ? 1.846 -10.391 7.463 1.00 91.69 114 GLY A C 1
ATOM 871 O O . GLY A 1 114 ? 0.648 -10.307 7.720 1.00 91.69 114 GLY A O 1
ATOM 872 N N . ALA A 1 115 ? 2.321 -10.061 6.258 1.00 98.19 115 ALA A N 1
ATOM 873 C CA . ALA A 1 115 ? 1.440 -9.740 5.139 1.00 98.19 115 ALA A CA 1
ATOM 874 C C . ALA A 1 115 ? 0.644 -10.971 4.658 1.00 98.19 115 ALA A C 1
ATOM 876 O O . ALA A 1 115 ? 1.182 -11.895 4.049 1.00 98.19 115 ALA A O 1
ATOM 877 N N . ASP A 1 116 ? -0.674 -10.954 4.846 1.00 98.56 116 ASP A N 1
ATOM 878 C CA . ASP A 1 116 ? -1.590 -11.936 4.262 1.00 98.56 116 ASP A CA 1
ATOM 879 C C . ASP A 1 116 ? -1.886 -11.636 2.788 1.00 98.56 116 ASP A C 1
ATOM 881 O O . ASP A 1 116 ? -2.046 -12.553 1.976 1.00 98.56 116 ASP A O 1
ATOM 885 N N . ILE A 1 117 ? -1.993 -10.349 2.448 1.00 98.69 117 ILE A N 1
ATOM 886 C CA . ILE A 1 117 ? -2.366 -9.861 1.120 1.00 98.69 117 ILE A CA 1
ATOM 887 C C . ILE A 1 117 ? -1.268 -8.941 0.598 1.00 98.69 117 ILE A C 1
ATOM 889 O O . ILE A 1 117 ? -0.927 -7.952 1.236 1.00 98.69 117 ILE A O 1
ATOM 893 N N . LEU A 1 118 ? -0.764 -9.219 -0.601 1.00 98.56 118 LEU A N 1
ATOM 894 C CA . LEU A 1 118 ? 0.187 -8.360 -1.300 1.00 98.56 118 LEU A CA 1
ATOM 895 C C . LEU A 1 118 ? -0.490 -7.638 -2.469 1.00 98.56 118 LEU A C 1
ATOM 897 O O . LEU A 1 118 ? -0.959 -8.282 -3.409 1.00 98.56 118 LEU A O 1
ATOM 901 N N . LEU A 1 119 ? -0.493 -6.305 -2.432 1.00 98.06 119 LEU A N 1
ATOM 902 C CA . LEU A 1 119 ? -0.903 -5.436 -3.537 1.00 98.06 119 LEU A CA 1
ATOM 903 C C . LEU A 1 119 ? 0.344 -5.063 -4.348 1.00 98.06 119 LEU A C 1
ATOM 905 O O . LEU A 1 119 ? 1.140 -4.219 -3.928 1.00 98.06 119 LEU A O 1
ATOM 909 N N . MET A 1 120 ? 0.542 -5.738 -5.482 1.00 96.44 120 MET A N 1
ATOM 910 C CA . MET A 1 120 ? 1.799 -5.700 -6.232 1.00 96.44 120 MET A CA 1
ATOM 911 C C . MET A 1 120 ? 1.640 -4.961 -7.569 1.00 96.44 120 MET A C 1
ATOM 913 O O . MET A 1 120 ? 0.921 -5.461 -8.434 1.00 96.44 120 MET A O 1
ATOM 917 N N . PRO A 1 121 ? 2.369 -3.856 -7.820 1.00 93.69 121 PRO A N 1
ATOM 918 C CA . PRO A 1 121 ? 2.362 -3.198 -9.119 1.00 93.69 121 PRO A CA 1
ATOM 919 C C . PRO A 1 121 ? 3.087 -4.056 -10.168 1.00 93.69 121 PRO A C 1
ATOM 921 O O . PRO A 1 121 ? 4.307 -4.252 -10.084 1.00 93.69 121 PRO A O 1
ATOM 924 N N . VAL A 1 122 ? 2.359 -4.555 -11.172 1.00 93.56 122 VAL A N 1
ATOM 925 C CA . VAL A 1 122 ? 2.872 -5.426 -12.242 1.00 93.56 122 VAL A CA 1
ATOM 926 C C . VAL A 1 122 ? 2.388 -4.952 -13.611 1.00 93.56 122 VAL A C 1
ATOM 928 O O . VAL A 1 122 ? 1.207 -4.978 -13.925 1.00 93.56 122 VAL A O 1
ATOM 931 N N . GLY A 1 123 ? 3.331 -4.614 -14.489 1.00 85.81 123 GLY A N 1
ATOM 932 C CA . GLY A 1 123 ? 3.010 -4.172 -15.854 1.00 85.81 123 GLY A CA 1
ATOM 933 C C . GLY A 1 123 ? 4.217 -3.778 -16.706 1.00 85.81 123 GLY A C 1
ATOM 934 O O . GLY A 1 123 ? 4.087 -3.587 -17.913 1.00 85.81 123 GLY A O 1
ATOM 935 N N . GLY A 1 124 ? 5.412 -3.706 -16.106 1.00 78.88 124 GLY A N 1
ATOM 936 C CA . GLY A 1 124 ? 6.605 -3.162 -16.753 1.00 78.88 124 GLY A CA 1
ATOM 937 C C . GLY A 1 124 ? 6.588 -1.631 -16.840 1.00 78.88 124 GLY A C 1
ATOM 938 O O . GLY A 1 124 ? 5.717 -0.962 -16.286 1.00 78.88 124 GLY A O 1
ATOM 939 N N . GLY A 1 125 ? 7.589 -1.053 -17.509 1.00 85.25 125 GLY A N 1
ATOM 940 C CA . GLY A 1 125 ? 7.760 0.403 -17.556 1.00 85.25 125 GLY A CA 1
ATOM 941 C C . GLY A 1 125 ? 8.106 0.974 -16.178 1.00 85.25 125 GLY A C 1
ATOM 942 O O . GLY A 1 125 ? 9.190 0.698 -15.661 1.00 85.25 125 GLY A O 1
ATOM 943 N N . SER A 1 126 ? 7.194 1.764 -15.603 1.00 82.06 126 SER A N 1
ATOM 944 C CA . SER A 1 126 ? 7.318 2.331 -14.252 1.00 82.06 126 SER A CA 1
ATOM 945 C C . SER A 1 126 ? 6.996 1.332 -13.131 1.00 82.06 126 SER A C 1
ATOM 947 O O . SER A 1 126 ? 7.445 1.541 -12.008 1.00 82.06 126 SER A O 1
ATOM 949 N N . ALA A 1 127 ? 6.277 0.245 -13.436 1.00 87.12 127 ALA A N 1
ATOM 950 C CA . ALA A 1 127 ? 5.942 -0.827 -12.499 1.00 87.12 127 ALA A CA 1
ATOM 951 C C . ALA A 1 127 ? 6.925 -2.010 -12.588 1.00 87.12 127 ALA A C 1
ATOM 953 O O . ALA A 1 127 ? 7.786 -2.090 -13.475 1.00 87.12 127 ALA A O 1
ATOM 954 N N . SER A 1 128 ? 6.780 -2.977 -11.678 1.00 90.94 128 SER A N 1
ATOM 955 C CA . SER A 1 128 ? 7.601 -4.192 -11.682 1.00 90.94 128 SER A CA 1
ATOM 956 C C . SER A 1 128 ? 7.306 -5.078 -12.895 1.00 90.94 128 SER A C 1
ATOM 958 O O . SER A 1 128 ? 6.190 -5.113 -13.426 1.00 90.94 128 SER A O 1
ATOM 960 N N . SER A 1 129 ? 8.327 -5.805 -13.361 1.00 94.00 129 SER A N 1
ATOM 961 C CA . SER A 1 129 ? 8.119 -6.873 -14.343 1.00 94.00 129 SER A CA 1
ATOM 962 C C . SER A 1 129 ? 7.485 -8.091 -13.665 1.00 94.00 129 SER A C 1
ATOM 964 O O . SER A 1 129 ? 7.642 -8.273 -12.460 1.00 94.00 129 SER A O 1
ATOM 966 N N . ALA A 1 130 ? 6.838 -8.978 -14.427 1.00 94.31 130 ALA A N 1
ATOM 967 C CA . ALA A 1 130 ? 6.304 -10.228 -13.872 1.00 94.31 130 ALA A CA 1
ATOM 968 C C . ALA A 1 130 ? 7.390 -11.070 -13.170 1.00 94.31 130 ALA A C 1
ATOM 970 O O . ALA A 1 130 ? 7.152 -11.638 -12.109 1.00 94.31 130 ALA A O 1
ATOM 971 N N . LYS A 1 131 ? 8.610 -11.100 -13.726 1.00 94.75 131 LYS A N 1
ATOM 972 C CA . LYS A 1 131 ? 9.757 -11.793 -13.120 1.00 94.75 131 LYS A CA 1
ATOM 973 C C . LYS A 1 131 ? 10.156 -11.179 -11.779 1.00 94.75 131 LYS A C 1
ATOM 975 O O . LYS A 1 131 ? 10.495 -11.907 -10.851 1.00 94.75 131 LYS A O 1
ATOM 980 N N . ASP A 1 132 ? 10.155 -9.854 -11.695 1.00 95.06 132 ASP A N 1
ATOM 981 C CA . ASP A 1 132 ? 10.481 -9.171 -10.449 1.00 95.06 132 ASP A CA 1
ATOM 982 C C . ASP A 1 132 ? 9.369 -9.357 -9.411 1.00 95.06 132 ASP A C 1
ATOM 984 O O . ASP A 1 132 ? 9.662 -9.660 -8.262 1.00 95.06 132 ASP A O 1
ATOM 988 N N . ALA A 1 133 ? 8.103 -9.303 -9.828 1.00 95.69 133 ALA A N 1
ATOM 989 C CA . ALA A 1 133 ? 6.964 -9.561 -8.956 1.00 95.69 133 ALA A CA 1
ATOM 990 C C . ALA A 1 133 ? 7.015 -10.958 -8.326 1.00 95.69 133 ALA A C 1
ATOM 992 O O . ALA A 1 133 ? 6.850 -11.073 -7.118 1.00 95.69 133 ALA A O 1
ATOM 993 N N . VAL A 1 134 ? 7.334 -12.006 -9.099 1.00 96.75 134 VAL A N 1
ATOM 994 C CA . VAL A 1 134 ? 7.517 -13.364 -8.546 1.00 96.75 134 VAL A CA 1
ATOM 995 C C . VAL A 1 134 ? 8.623 -13.401 -7.490 1.00 96.75 134 VAL A C 1
ATOM 997 O O . VAL A 1 134 ? 8.476 -14.091 -6.486 1.00 96.75 134 VAL A O 1
ATOM 1000 N N . ARG A 1 135 ? 9.716 -12.647 -7.671 1.00 96.69 135 ARG A N 1
ATOM 1001 C CA . ARG A 1 135 ? 10.766 -12.562 -6.647 1.00 96.69 135 ARG A CA 1
ATOM 1002 C C . ARG A 1 135 ? 10.247 -11.945 -5.355 1.00 96.69 135 ARG A C 1
ATOM 1004 O O . ARG A 1 135 ? 10.444 -12.546 -4.310 1.00 96.69 135 ARG A O 1
ATOM 1011 N N . ILE A 1 136 ? 9.547 -10.815 -5.435 1.00 96.81 136 ILE A N 1
ATOM 1012 C CA . ILE A 1 136 ? 8.974 -10.146 -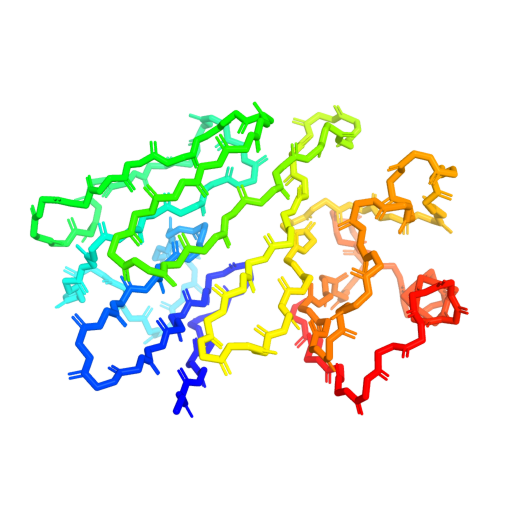4.257 1.00 96.81 136 ILE A CA 1
ATOM 1013 C C . ILE A 1 136 ? 7.951 -11.046 -3.554 1.00 96.81 136 ILE A C 1
ATOM 1015 O O . ILE A 1 136 ? 8.000 -11.183 -2.336 1.00 96.81 136 ILE A O 1
ATOM 1019 N N . ILE A 1 137 ? 7.079 -11.718 -4.313 1.00 97.31 137 ILE A N 1
ATOM 1020 C CA . ILE A 1 137 ? 6.104 -12.681 -3.776 1.00 97.31 137 ILE A CA 1
ATOM 1021 C C . ILE A 1 137 ? 6.817 -13.786 -2.989 1.00 97.31 137 ILE A C 1
ATOM 1023 O O . ILE A 1 137 ? 6.387 -14.109 -1.891 1.00 97.31 137 ILE A O 1
ATOM 1027 N N . ASN A 1 138 ? 7.927 -14.321 -3.503 1.00 97.25 138 ASN A N 1
ATOM 1028 C CA . ASN A 1 138 ? 8.698 -15.350 -2.801 1.00 97.25 138 ASN A CA 1
ATOM 1029 C C . ASN A 1 138 ? 9.462 -14.821 -1.577 1.00 97.25 138 ASN A C 1
ATOM 1031 O O . ASN A 1 138 ? 9.821 -15.619 -0.723 1.00 97.25 138 ASN A O 1
ATOM 1035 N N . GLN A 1 139 ? 9.765 -13.520 -1.499 1.00 97.12 139 GLN A N 1
ATOM 1036 C CA . GLN A 1 139 ? 10.401 -12.948 -0.308 1.00 97.12 139 GLN A CA 1
ATOM 1037 C C . GLN A 1 139 ? 9.387 -12.674 0.813 1.00 97.12 139 GLN A C 1
ATOM 1039 O O . GLN A 1 139 ? 9.740 -12.799 1.978 1.00 97.12 139 GLN A O 1
ATOM 1044 N N . ILE A 1 140 ? 8.158 -12.274 0.464 1.00 97.44 140 ILE A N 1
ATOM 1045 C CA . ILE A 1 140 ? 7.098 -11.930 1.430 1.00 97.44 140 ILE A CA 1
ATOM 1046 C C . ILE A 1 140 ? 6.264 -13.162 1.825 1.00 97.44 140 ILE A C 1
ATOM 1048 O O . ILE A 1 140 ? 5.737 -13.215 2.928 1.00 97.44 140 ILE A O 1
ATOM 1052 N N . GLU A 1 141 ? 6.127 -14.137 0.923 1.00 97.62 141 GLU A N 1
ATOM 1053 C CA . GLU A 1 141 ? 5.276 -15.329 1.072 1.00 97.62 141 GLU A CA 1
ATOM 1054 C C . GLU A 1 141 ? 3.806 -15.028 1.464 1.00 97.62 141 GLU A C 1
ATOM 1056 O O . GLU A 1 141 ? 3.257 -15.662 2.369 1.00 97.62 141 GLU A O 1
ATOM 1061 N N . PRO A 1 142 ? 3.113 -14.091 0.778 1.00 98.06 142 PRO A N 1
ATOM 1062 C CA . PRO A 1 142 ? 1.736 -13.744 1.108 1.00 98.06 142 PRO A CA 1
ATOM 1063 C C . PRO A 1 142 ? 0.767 -14.869 0.722 1.00 98.06 142 PRO A C 1
ATOM 1065 O O . PRO A 1 142 ? 0.988 -15.636 -0.219 1.00 98.06 142 PRO A O 1
ATOM 1068 N N . ARG A 1 143 ? -0.388 -14.913 1.388 1.00 97.75 143 ARG A N 1
ATOM 1069 C CA . ARG A 1 143 ? -1.449 -15.895 1.103 1.00 97.75 143 ARG A CA 1
ATOM 1070 C C . ARG A 1 143 ? -2.249 -15.532 -0.146 1.00 97.75 143 ARG A C 1
ATOM 1072 O O . ARG A 1 143 ? -2.733 -16.418 -0.849 1.00 97.75 143 ARG A O 1
ATOM 1079 N N . ILE A 1 144 ? -2.413 -14.235 -0.406 1.00 98.25 144 ILE A N 1
ATOM 1080 C CA . ILE A 1 144 ? -3.127 -13.689 -1.562 1.00 98.25 144 ILE A CA 1
ATOM 1081 C C . ILE A 1 144 ? -2.256 -12.628 -2.231 1.00 98.25 144 ILE A C 1
ATOM 1083 O O . ILE A 1 144 ? -1.672 -11.774 -1.570 1.00 98.25 144 ILE A O 1
ATOM 1087 N N . VAL A 1 145 ? -2.223 -12.640 -3.562 1.00 98.19 145 VAL A N 1
ATOM 1088 C CA . VAL A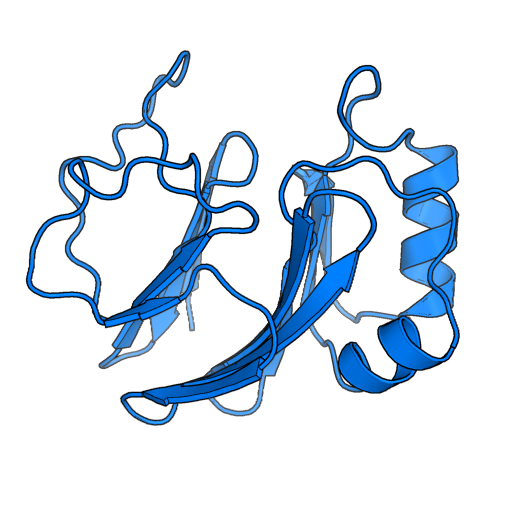 1 145 ? -1.569 -11.605 -4.366 1.00 98.19 145 VAL A CA 1
ATOM 1089 C C . VAL A 1 145 ? -2.609 -10.950 -5.264 1.00 98.19 145 VAL A C 1
ATOM 1091 O O . VAL A 1 145 ? -3.312 -11.637 -6.006 1.00 98.19 145 VAL A O 1
ATOM 1094 N N . VAL A 1 146 ? -2.682 -9.622 -5.220 1.00 97.50 146 VAL A N 1
ATOM 1095 C CA . VAL A 1 146 ? -3.485 -8.802 -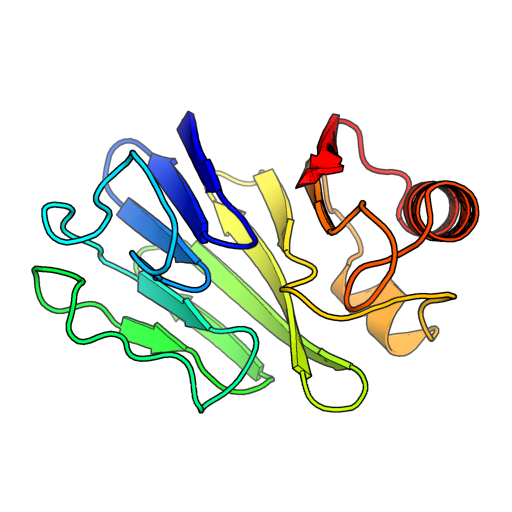6.128 1.00 97.50 146 VAL A CA 1
ATOM 1096 C C . VAL A 1 146 ? -2.521 -8.002 -7.008 1.00 97.50 146 VAL A C 1
ATOM 1098 O O . VAL A 1 146 ? -1.921 -7.039 -6.525 1.00 97.50 146 VAL A O 1
ATOM 1101 N N . PRO A 1 147 ? -2.311 -8.403 -8.275 1.00 95.06 147 PRO A N 1
ATOM 1102 C CA . PRO A 1 147 ? -1.528 -7.605 -9.206 1.00 95.06 147 PRO A CA 1
ATOM 1103 C C . PRO A 1 147 ? -2.315 -6.355 -9.621 1.00 95.06 147 PRO A C 1
ATOM 1105 O O . PRO A 1 147 ? -3.527 -6.436 -9.841 1.00 95.06 147 PRO A O 1
ATOM 1108 N N . SER A 1 148 ? -1.624 -5.225 -9.758 1.00 90.31 148 SER A N 1
ATOM 1109 C CA . SER A 1 148 ? -2.196 -3.928 -10.150 1.00 90.31 148 SER A CA 1
ATOM 1110 C C . SER A 1 148 ? -1.373 -3.171 -11.173 1.00 90.31 148 SER A C 1
ATOM 1112 O O . SER A 1 148 ? -0.135 -3.346 -11.149 1.00 90.31 148 SER A O 1
#

Foldseek 3Di:
DDWDDQDQLWIWDDDPPFIETELDDPPPTPGQQLVEEHQAYEYFAPPRDPNSHDDDHDYHHDADWDAGPNWIWGWDDDPRTIWIFIADPNATETRPHNAEAQDDDPVRLVRLARHQEYEAEDDDDRGYHPNSRVRHCVSNVHNYYDYD